Protein AF-A0A354FEV9-F1 (afdb_monomer)

Sequence (91 aa):
MEQSKRNTFIIIGLGVLLIITIIISFQLGRYPIPTKEVLGIALSKLFPFEPFWTDRVEMVLINIRLPRIVLACLVGCCLSAAGAAYQGVFG

Structure (mmCIF, N/CA/C/O backbone):
data_AF-A0A354FEV9-F1
#
_entry.id   AF-A0A354FEV9-F1
#
loop_
_atom_site.group_PDB
_atom_site.id
_atom_site.type_symbol
_atom_site.label_atom_id
_atom_site.label_alt_id
_atom_site.label_comp_id
_atom_site.label_asym_id
_atom_site.label_entity_id
_atom_site.label_seq_id
_atom_site.pdbx_PDB_ins_code
_atom_site.Cartn_x
_atom_site.Cartn_y
_atom_site.Cartn_z
_atom_site.occupancy
_atom_site.B_iso_or_equiv
_atom_site.auth_seq_id
_atom_site.auth_comp_id
_atom_site.auth_asym_id
_atom_site.auth_atom_id
_atom_site.pdbx_PDB_model_num
ATOM 1 N N . MET A 1 1 ? -28.057 11.341 8.989 1.00 59.25 1 MET A N 1
ATOM 2 C CA . MET A 1 1 ? -27.649 10.972 7.610 1.00 59.25 1 MET A CA 1
ATOM 3 C C . MET A 1 1 ? -26.329 11.627 7.179 1.00 59.25 1 MET A C 1
ATOM 5 O O . MET A 1 1 ? -25.541 10.949 6.534 1.00 59.25 1 MET A O 1
ATOM 9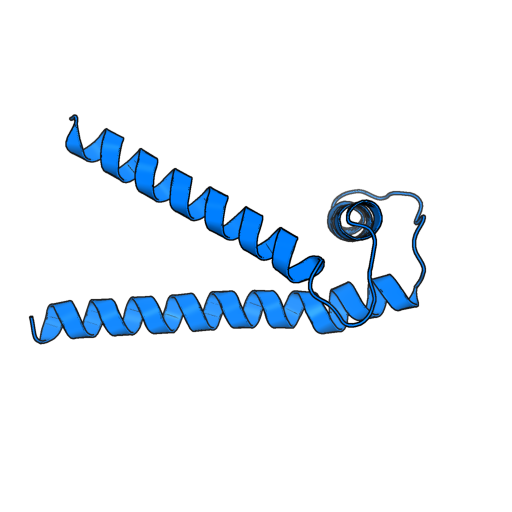 N N . GLU A 1 2 ? -26.025 12.877 7.562 1.00 71.12 2 GLU A N 1
ATOM 10 C CA . GLU A 1 2 ? -24.755 13.555 7.202 1.00 71.12 2 GLU A CA 1
ATOM 11 C C . GLU A 1 2 ? -23.476 12.868 7.725 1.00 71.12 2 GLU A C 1
ATOM 13 O O . GLU A 1 2 ? -22.514 12.700 6.981 1.00 71.12 2 GLU A O 1
ATOM 18 N N . GLN A 1 3 ? -23.484 12.395 8.976 1.00 72.94 3 GLN A N 1
ATOM 19 C CA . GLN A 1 3 ? -22.340 11.710 9.602 1.00 72.94 3 GLN A CA 1
ATOM 20 C C . GLN A 1 3 ? -21.912 10.438 8.848 1.00 72.94 3 GLN A C 1
ATOM 22 O O . GLN A 1 3 ? -20.728 10.197 8.640 1.00 72.94 3 GLN A O 1
ATOM 27 N N . SER A 1 4 ? -22.881 9.644 8.377 1.00 75.12 4 SER A N 1
ATOM 28 C CA . SER A 1 4 ? -22.602 8.416 7.622 1.00 75.12 4 SER A CA 1
ATOM 29 C C . SER A 1 4 ? -21.967 8.723 6.263 1.00 75.12 4 SER A C 1
ATOM 31 O O . SER A 1 4 ? -20.997 8.069 5.891 1.00 75.12 4 SER A O 1
ATOM 33 N N . LYS A 1 5 ? -22.423 9.775 5.566 1.00 82.31 5 LYS A N 1
ATOM 34 C CA . LYS A 1 5 ? -21.813 10.211 4.299 1.00 82.31 5 LYS A CA 1
ATOM 35 C C . LYS A 1 5 ? -20.362 10.662 4.489 1.00 82.31 5 LYS A C 1
ATOM 37 O O . LYS A 1 5 ? -19.511 10.294 3.684 1.00 82.31 5 LYS A O 1
ATOM 42 N N . ARG A 1 6 ? -20.070 11.402 5.565 1.00 86.94 6 ARG A N 1
ATOM 43 C CA . ARG A 1 6 ? -18.704 11.837 5.896 1.00 86.94 6 ARG A CA 1
ATOM 44 C C . ARG A 1 6 ? -17.781 10.658 6.203 1.00 86.94 6 ARG A C 1
ATOM 46 O O . ARG A 1 6 ? -16.685 10.606 5.656 1.00 86.94 6 ARG A O 1
ATOM 53 N N . ASN A 1 7 ? -18.224 9.697 7.012 1.00 87.69 7 ASN A N 1
ATOM 54 C CA . ASN A 1 7 ? -17.404 8.526 7.336 1.00 87.69 7 ASN A CA 1
ATOM 55 C C . ASN A 1 7 ? -17.138 7.658 6.104 1.00 87.69 7 ASN A C 1
ATOM 57 O O . ASN A 1 7 ? -16.000 7.253 5.888 1.00 87.69 7 ASN A O 1
ATOM 61 N N . THR A 1 8 ? -18.145 7.434 5.256 1.00 88.75 8 THR A N 1
ATOM 62 C CA . THR A 1 8 ? -17.950 6.738 3.978 1.00 88.75 8 THR A CA 1
ATOM 63 C C . THR A 1 8 ? -16.921 7.460 3.109 1.00 88.75 8 THR A C 1
ATOM 65 O O . THR A 1 8 ? -16.034 6.816 2.558 1.00 88.75 8 THR A O 1
ATOM 68 N N . PHE A 1 9 ? -16.980 8.792 3.034 1.00 91.50 9 PHE A N 1
ATOM 69 C CA . PHE A 1 9 ? -16.008 9.577 2.273 1.00 91.50 9 PHE A CA 1
ATOM 70 C C . PHE A 1 9 ? -14.582 9.442 2.829 1.00 91.50 9 PHE A C 1
ATOM 72 O O . PHE A 1 9 ? -13.638 9.271 2.063 1.00 91.50 9 PHE A O 1
ATOM 79 N N . ILE A 1 10 ? -14.423 9.450 4.157 1.00 93.12 10 ILE A N 1
ATOM 80 C CA . ILE A 1 10 ? -13.125 9.246 4.818 1.00 93.12 10 ILE A CA 1
ATOM 81 C C . ILE A 1 10 ? -12.581 7.840 4.539 1.00 93.12 10 ILE A C 1
ATOM 83 O O . ILE A 1 10 ? -11.414 7.704 4.181 1.00 93.12 10 ILE A O 1
ATOM 87 N N . ILE A 1 11 ? -13.413 6.801 4.657 1.00 91.88 11 ILE A N 1
ATOM 88 C CA . ILE A 1 11 ? -13.007 5.410 4.395 1.00 91.88 11 ILE A CA 1
ATOM 89 C C . ILE A 1 11 ? -12.576 5.243 2.935 1.00 91.88 11 ILE A C 1
ATOM 91 O O . ILE A 1 11 ? -11.531 4.650 2.669 1.00 91.88 11 ILE A O 1
ATOM 95 N N . ILE A 1 12 ? -13.337 5.805 1.993 1.00 93.31 12 ILE A N 1
ATOM 96 C CA . ILE A 1 12 ? -12.970 5.798 0.572 1.00 93.31 12 ILE A CA 1
ATOM 97 C C . ILE A 1 12 ? -11.643 6.537 0.366 1.00 93.31 12 ILE A C 1
ATOM 99 O O . ILE A 1 12 ? -10.755 6.010 -0.300 1.00 93.31 12 ILE A O 1
ATOM 103 N N . GLY A 1 13 ? -11.471 7.716 0.972 1.00 94.56 13 GLY A N 1
ATOM 104 C CA . GLY A 1 13 ? -10.232 8.490 0.887 1.00 94.56 13 GLY A CA 1
ATOM 105 C C . GLY A 1 13 ? -9.012 7.729 1.414 1.00 94.56 13 GLY A C 1
ATOM 106 O O . GLY A 1 13 ? -7.972 7.709 0.758 1.00 94.56 13 GLY A O 1
ATOM 107 N N . LEU A 1 14 ? -9.147 7.040 2.550 1.00 91.62 14 LEU A N 1
ATOM 108 C CA . LEU A 1 14 ? -8.099 6.183 3.115 1.00 91.62 14 LEU A CA 1
ATOM 109 C C . LEU A 1 14 ? -7.786 4.981 2.215 1.00 91.62 14 LEU A C 1
ATOM 111 O O . LEU A 1 14 ? -6.618 4.646 2.032 1.00 91.62 14 LEU A O 1
ATOM 115 N N . GLY A 1 15 ? -8.807 4.360 1.618 1.00 92.19 15 GLY A N 1
ATOM 116 C CA . GLY A 1 15 ? -8.620 3.284 0.644 1.00 92.19 15 GLY A CA 1
ATOM 117 C C . GLY A 1 15 ? -7.845 3.751 -0.590 1.00 92.19 15 GLY A C 1
ATOM 118 O O . GLY A 1 15 ? -6.891 3.097 -1.006 1.00 92.19 15 GLY A O 1
ATOM 119 N N . VAL A 1 16 ? -8.188 4.920 -1.138 1.00 92.31 16 VAL A N 1
ATOM 120 C CA . VAL A 1 16 ? -7.458 5.526 -2.264 1.00 92.31 16 VAL A CA 1
ATOM 121 C C . VAL A 1 16 ? -6.014 5.844 -1.873 1.00 92.31 16 VAL A C 1
ATOM 123 O O . VAL A 1 16 ? -5.093 5.511 -2.619 1.00 92.31 16 VAL A O 1
ATOM 126 N N . LEU A 1 17 ? -5.800 6.429 -0.692 1.00 92.44 17 LEU A N 1
ATOM 127 C CA . LEU A 1 17 ? -4.465 6.714 -0.167 1.00 92.44 17 LEU A CA 1
ATOM 128 C C . LEU A 1 17 ? -3.618 5.435 -0.065 1.00 92.44 17 LEU A C 1
ATOM 130 O O . LEU A 1 17 ? -2.475 5.434 -0.515 1.00 92.44 17 LEU A O 1
ATOM 134 N N . LEU A 1 18 ? -4.187 4.339 0.450 1.00 89.19 18 LEU A N 1
ATOM 135 C CA . LEU A 1 18 ? -3.505 3.045 0.545 1.00 89.19 18 LEU A CA 1
ATOM 136 C C . LEU A 1 18 ? -3.045 2.547 -0.833 1.00 89.19 18 LEU A C 1
ATOM 138 O O . LEU A 1 18 ? -1.890 2.148 -0.985 1.00 89.19 18 LEU A O 1
ATOM 142 N N . ILE A 1 19 ? -3.914 2.613 -1.846 1.00 88.19 19 ILE A N 1
ATOM 143 C CA . ILE A 1 19 ? -3.566 2.217 -3.219 1.00 88.19 19 ILE A CA 1
ATOM 144 C C . ILE A 1 19 ? -2.435 3.092 -3.775 1.00 88.19 19 ILE A C 1
ATOM 146 O O . ILE A 1 19 ? -1.475 2.565 -4.340 1.00 88.19 19 ILE A O 1
ATOM 150 N N . ILE A 1 20 ? -2.496 4.410 -3.571 1.00 87.88 20 ILE A N 1
ATOM 151 C CA . ILE A 1 20 ? -1.432 5.333 -3.994 1.00 87.88 20 ILE A CA 1
ATOM 152 C C . ILE A 1 20 ? -0.108 4.978 -3.306 1.00 87.88 20 ILE A C 1
ATOM 154 O O . ILE A 1 20 ? 0.925 4.891 -3.971 1.00 87.88 20 ILE A O 1
ATOM 158 N N . THR A 1 21 ? -0.117 4.714 -1.997 1.00 86.81 21 THR A N 1
ATOM 159 C CA . THR A 1 21 ? 1.084 4.308 -1.254 1.00 86.81 21 THR A CA 1
ATOM 160 C C . THR A 1 21 ? 1.653 2.985 -1.761 1.00 86.81 21 THR A C 1
ATOM 162 O O . THR A 1 21 ? 2.871 2.870 -1.888 1.00 86.81 21 THR A O 1
ATOM 165 N N . ILE A 1 22 ? 0.810 2.007 -2.108 1.00 84.69 22 ILE A N 1
ATOM 166 C CA . ILE A 1 22 ? 1.252 0.743 -2.716 1.00 84.69 22 ILE A CA 1
ATOM 167 C C . ILE A 1 22 ? 1.961 1.009 -4.052 1.00 84.69 22 ILE A C 1
ATOM 169 O O . ILE A 1 22 ? 3.066 0.509 -4.266 1.00 84.69 22 ILE A O 1
ATOM 173 N N . ILE A 1 23 ? 1.384 1.849 -4.919 1.00 82.31 23 ILE A N 1
ATOM 174 C CA . ILE A 1 23 ? 1.992 2.228 -6.208 1.00 82.31 23 ILE A CA 1
ATOM 175 C C . IL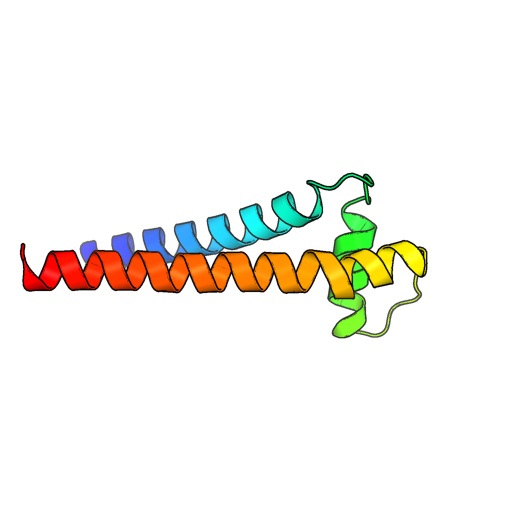E A 1 23 ? 3.342 2.929 -5.992 1.00 82.31 23 ILE A C 1
ATOM 177 O O . ILE A 1 23 ? 4.332 2.585 -6.639 1.00 82.31 23 ILE A O 1
ATOM 181 N N . ILE A 1 24 ? 3.417 3.871 -5.048 1.00 82.62 24 ILE A N 1
ATOM 182 C CA . ILE A 1 24 ? 4.668 4.560 -4.696 1.00 82.62 24 ILE A CA 1
ATO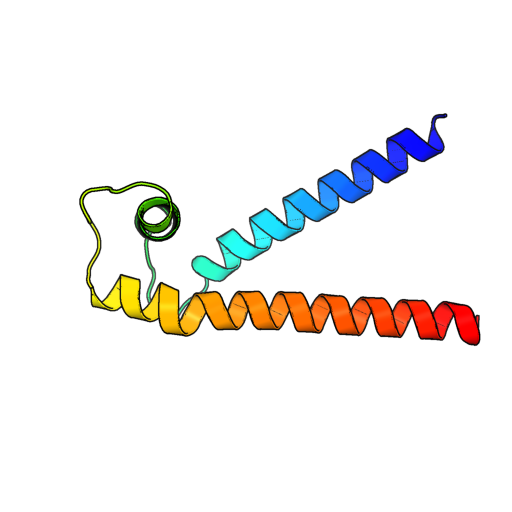M 183 C C . ILE A 1 24 ? 5.697 3.571 -4.125 1.00 82.62 24 ILE A C 1
ATOM 185 O O . ILE A 1 24 ? 6.883 3.663 -4.443 1.00 82.62 24 ILE A O 1
ATOM 189 N N . SER A 1 25 ? 5.265 2.589 -3.330 1.00 80.94 25 SER A N 1
ATOM 190 C CA . SER A 1 25 ? 6.144 1.554 -2.774 1.00 80.94 25 SER A CA 1
ATOM 191 C C . SER A 1 25 ? 6.797 0.712 -3.872 1.00 80.94 25 SER A C 1
ATOM 193 O O . SER A 1 25 ? 7.981 0.386 -3.774 1.00 80.94 25 SER A O 1
ATOM 195 N N . PHE A 1 26 ? 6.082 0.438 -4.968 1.00 74.50 26 PHE A N 1
ATOM 196 C CA . PHE A 1 26 ? 6.677 -0.214 -6.135 1.00 74.50 26 PHE A CA 1
ATOM 197 C C . PHE A 1 26 ? 7.724 0.650 -6.847 1.00 74.50 26 PHE A C 1
ATOM 199 O O . PHE A 1 26 ? 8.666 0.084 -7.400 1.00 74.50 26 PHE A O 1
ATOM 206 N N . GLN A 1 27 ? 7.617 1.980 -6.803 1.00 71.69 27 GLN A N 1
ATOM 207 C CA . GLN A 1 27 ? 8.613 2.897 -7.377 1.00 71.69 27 GLN A CA 1
ATOM 208 C C . GLN A 1 27 ? 9.859 3.054 -6.489 1.00 71.69 27 GLN A C 1
ATOM 210 O O . GLN A 1 27 ? 10.961 3.267 -6.996 1.00 71.69 27 GLN A O 1
ATOM 215 N N . LEU A 1 28 ? 9.713 2.916 -5.169 1.00 69.38 28 LEU A N 1
ATOM 216 C CA . LEU A 1 28 ? 10.806 3.018 -4.199 1.00 69.38 28 LEU A CA 1
ATOM 217 C C . LEU A 1 28 ? 11.619 1.714 -4.148 1.00 69.38 28 LEU A C 1
ATOM 219 O O . LEU A 1 28 ? 11.401 0.838 -3.312 1.00 69.38 28 LEU A O 1
ATOM 223 N N . GLY A 1 29 ? 12.599 1.579 -5.041 1.00 64.88 29 GLY A N 1
ATOM 224 C CA . GLY A 1 29 ? 13.527 0.450 -5.035 1.00 64.88 29 GLY A CA 1
ATOM 225 C C . GLY A 1 29 ? 14.882 0.786 -5.646 1.00 64.88 29 GLY A C 1
ATOM 226 O O . GLY A 1 29 ? 15.017 1.710 -6.437 1.00 64.88 29 GLY A O 1
ATOM 227 N N . ARG A 1 30 ? 15.901 -0.009 -5.297 1.00 61.16 30 ARG A N 1
ATOM 228 C CA . ARG A 1 30 ? 17.295 0.172 -5.753 1.00 61.16 30 ARG A CA 1
ATOM 229 C C . ARG A 1 30 ? 17.469 0.070 -7.276 1.00 61.16 30 ARG A C 1
ATOM 231 O O . ARG A 1 30 ? 18.465 0.546 -7.802 1.00 61.16 30 ARG A O 1
ATOM 238 N N . TYR A 1 31 ? 16.491 -0.528 -7.956 1.00 63.72 31 TYR A N 1
ATOM 239 C CA . TYR A 1 31 ? 16.350 -0.486 -9.407 1.00 63.72 31 TYR A CA 1
ATOM 240 C C . TYR A 1 31 ? 15.143 0.384 -9.764 1.00 63.72 31 TYR A C 1
ATOM 242 O O . TYR A 1 31 ? 14.027 0.005 -9.371 1.00 63.72 31 TYR A O 1
ATOM 250 N N . PRO A 1 32 ? 15.347 1.508 -10.480 1.00 63.88 32 PRO A N 1
ATOM 251 C CA . PRO A 1 32 ? 14.255 2.291 -11.030 1.00 63.88 32 PRO A CA 1
ATOM 252 C C . PRO A 1 32 ? 13.584 1.452 -12.116 1.00 63.88 32 PRO A C 1
ATOM 254 O O . PRO A 1 32 ? 14.133 1.255 -13.195 1.00 63.88 32 PRO A O 1
ATOM 257 N N . ILE A 1 33 ? 12.419 0.900 -11.792 1.00 69.38 33 ILE A N 1
ATOM 258 C CA . I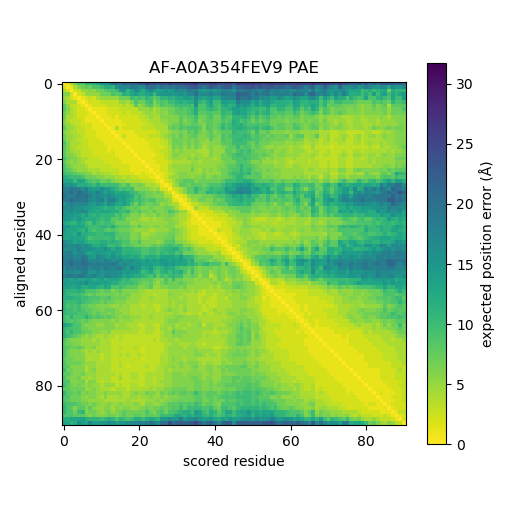LE A 1 33 ? 11.571 0.193 -12.749 1.00 69.38 33 ILE A CA 1
ATOM 259 C C . ILE A 1 33 ? 10.525 1.214 -13.192 1.00 69.38 33 ILE A C 1
ATOM 261 O O . ILE A 1 33 ? 9.903 1.841 -12.329 1.00 69.38 33 ILE A O 1
ATOM 265 N N . PRO A 1 34 ? 10.342 1.450 -14.497 1.00 76.00 34 PRO A N 1
ATOM 266 C CA . PRO A 1 34 ? 9.341 2.398 -14.952 1.00 76.00 34 PRO A CA 1
ATOM 267 C C . PRO A 1 34 ? 7.940 1.881 -14.594 1.00 76.00 34 PRO A C 1
ATOM 269 O O . PRO A 1 34 ? 7.639 0.701 -14.768 1.00 76.00 34 PRO A O 1
ATOM 272 N N . THR A 1 35 ? 7.057 2.771 -14.128 1.00 71.19 35 THR A N 1
ATOM 273 C CA . THR A 1 35 ? 5.718 2.420 -13.614 1.00 71.19 35 THR A CA 1
ATOM 274 C C . THR A 1 35 ? 4.890 1.613 -14.617 1.00 71.19 35 THR A C 1
ATOM 276 O O . THR A 1 35 ? 4.088 0.771 -14.225 1.00 71.19 35 THR A O 1
ATOM 279 N N . LYS A 1 36 ? 5.117 1.838 -15.921 1.00 75.94 36 LYS A N 1
ATOM 280 C CA . LYS A 1 36 ? 4.521 1.048 -17.007 1.00 75.94 36 LYS A CA 1
ATOM 281 C C . LYS A 1 36 ? 4.817 -0.446 -16.864 1.00 75.94 36 LYS A C 1
ATOM 283 O O . LYS A 1 36 ? 3.888 -1.230 -16.952 1.00 75.94 36 LYS A O 1
ATOM 288 N N . GLU A 1 37 ? 6.063 -0.835 -16.589 1.00 77.56 37 GLU A N 1
ATOM 289 C CA . GLU A 1 37 ? 6.463 -2.240 -16.433 1.00 77.56 37 GLU A CA 1
ATOM 290 C C . GLU A 1 37 ? 5.876 -2.831 -15.152 1.00 77.56 37 GLU A C 1
ATOM 292 O O . GLU A 1 37 ? 5.368 -3.940 -15.181 1.00 77.56 37 GLU A O 1
ATOM 297 N N . VAL A 1 38 ? 5.853 -2.073 -14.050 1.00 78.81 38 VAL A N 1
ATOM 298 C CA . VAL A 1 38 ? 5.213 -2.496 -12.789 1.00 78.81 38 VAL A CA 1
ATOM 299 C C . VAL A 1 38 ? 3.736 -2.828 -13.003 1.00 78.81 38 VAL A C 1
ATOM 301 O O . VAL A 1 38 ? 3.279 -3.904 -12.618 1.00 78.81 38 VAL A O 1
ATOM 304 N N . LEU A 1 39 ? 2.990 -1.904 -13.618 1.00 77.06 39 LEU A N 1
ATOM 305 C CA . LEU A 1 39 ? 1.572 -2.096 -13.915 1.00 77.06 39 LEU A CA 1
ATOM 306 C C . LEU A 1 39 ? 1.373 -3.206 -14.946 1.00 77.06 39 LEU A C 1
ATOM 308 O O . LEU A 1 39 ? 0.473 -4.019 -14.774 1.00 77.06 39 LEU A O 1
ATOM 312 N N . GLY A 1 40 ? 2.233 -3.275 -15.964 1.00 79.69 40 GLY A N 1
ATOM 313 C CA . GL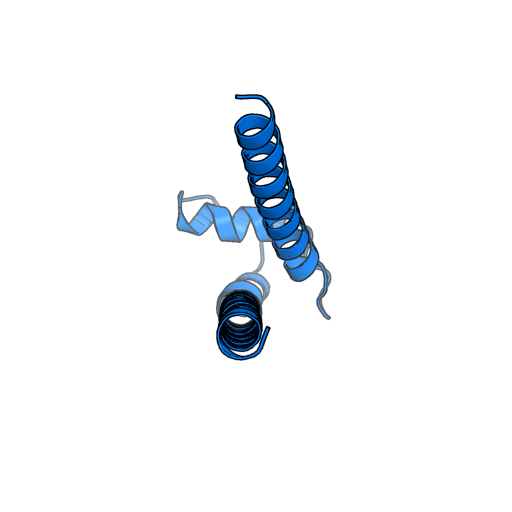Y A 1 40 ? 2.245 -4.331 -16.972 1.00 79.69 40 GLY A CA 1
ATOM 314 C C . GLY A 1 40 ? 2.411 -5.718 -16.357 1.00 79.69 40 GLY A C 1
ATOM 315 O O . GLY A 1 40 ? 1.585 -6.578 -16.620 1.00 79.69 40 GLY A O 1
ATOM 316 N N . ILE A 1 41 ? 3.394 -5.911 -15.472 1.00 79.75 41 ILE A N 1
ATOM 317 C CA . ILE A 1 41 ? 3.644 -7.173 -14.751 1.00 79.75 41 ILE A CA 1
ATOM 318 C C . ILE A 1 41 ? 2.471 -7.519 -13.823 1.00 79.75 41 ILE A C 1
ATOM 320 O O . ILE A 1 41 ? 2.048 -8.671 -13.746 1.00 79.75 41 ILE A O 1
ATOM 324 N N . ALA A 1 42 ? 1.920 -6.532 -13.108 1.00 78.12 42 ALA A N 1
ATOM 325 C CA . ALA A 1 42 ? 0.774 -6.756 -12.226 1.00 78.12 42 ALA A CA 1
ATOM 326 C C . ALA A 1 42 ? -0.489 -7.156 -13.012 1.00 78.12 42 ALA A C 1
ATOM 328 O O . ALA A 1 42 ? -1.219 -8.054 -12.591 1.00 78.12 42 ALA A O 1
ATOM 329 N N . LEU A 1 43 ? -0.726 -6.511 -14.159 1.00 77.94 43 LEU A N 1
ATOM 330 C CA . LEU A 1 43 ? -1.849 -6.786 -15.056 1.00 77.94 43 LEU A CA 1
ATOM 331 C C . LEU A 1 43 ? -1.646 -8.067 -15.872 1.00 77.94 43 LEU A C 1
ATOM 333 O O . LEU A 1 43 ? -2.637 -8.746 -16.125 1.00 77.94 43 LEU A O 1
ATOM 337 N N . SER A 1 44 ? -0.406 -8.441 -16.220 1.00 79.12 44 SER A N 1
ATOM 338 C CA . SER A 1 44 ? -0.102 -9.673 -16.976 1.00 79.12 44 SER A CA 1
ATOM 339 C C . SER A 1 44 ? -0.579 -10.931 -16.255 1.00 79.12 44 SER A C 1
ATOM 341 O O . SER A 1 44 ? -0.938 -11.937 -16.864 1.00 79.12 44 SER A O 1
ATOM 343 N N . LYS A 1 45 ? -0.636 -10.850 -14.924 1.00 72.62 45 LYS A N 1
ATOM 344 C CA . LYS A 1 45 ? -1.106 -11.930 -14.065 1.00 72.62 45 LYS A CA 1
ATOM 345 C C . LYS A 1 45 ? -2.628 -12.100 -14.076 1.00 72.62 45 LYS A C 1
ATOM 347 O O . LYS A 1 45 ? -3.113 -13.164 -13.705 1.00 72.62 45 LYS A O 1
ATOM 352 N N . LEU A 1 46 ? -3.367 -11.063 -14.477 1.00 74.81 46 LEU A N 1
ATOM 353 C CA . LEU A 1 46 ? -4.825 -11.083 -14.637 1.00 74.81 46 LEU A CA 1
ATOM 354 C C . LEU A 1 46 ? -5.240 -11.261 -16.103 1.00 74.81 46 LEU A C 1
ATOM 356 O O . LEU A 1 46 ? -6.270 -11.873 -16.374 1.00 74.81 46 LEU A O 1
ATOM 360 N N . PHE A 1 47 ? -4.439 -10.753 -17.037 1.00 75.75 47 PHE A N 1
ATOM 361 C CA . PHE A 1 47 ? -4.676 -10.819 -18.473 1.00 75.75 47 PHE A 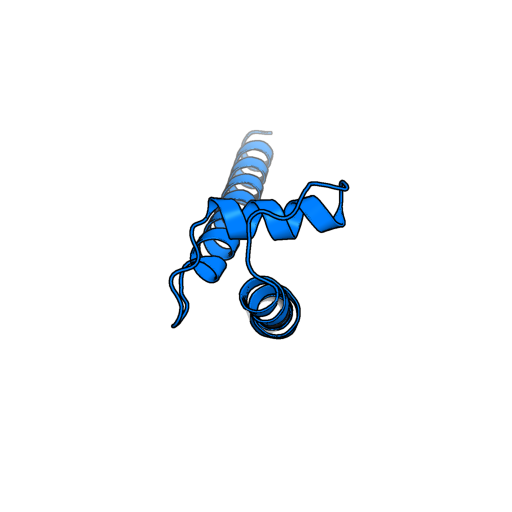CA 1
ATOM 362 C C . PHE A 1 47 ? -3.371 -11.155 -19.197 1.00 75.75 47 PHE A C 1
ATOM 364 O O . PHE A 1 47 ? -2.378 -10.478 -18.962 1.00 75.75 47 PHE A O 1
ATOM 371 N N . PRO A 1 48 ? -3.341 -12.137 -20.108 1.00 65.31 48 PRO A N 1
ATOM 372 C CA . PRO A 1 48 ? -2.137 -12.426 -20.878 1.00 65.31 48 PRO A CA 1
ATOM 373 C C . PRO A 1 48 ? -1.776 -11.226 -21.773 1.00 65.31 48 PRO A C 1
ATOM 375 O O . PRO A 1 48 ? -2.539 -10.856 -22.663 1.00 65.31 48 PRO A O 1
ATOM 378 N N . PHE A 1 49 ? -0.608 -10.627 -21.533 1.00 74.19 49 PHE A N 1
ATOM 379 C CA . PHE A 1 49 ? -0.017 -9.555 -22.342 1.00 74.19 49 PHE A CA 1
ATOM 380 C C . PHE A 1 49 ? 1.369 -9.978 -22.829 1.00 74.19 49 PHE A C 1
ATOM 382 O O . PHE A 1 49 ? 2.043 -10.760 -22.159 1.00 74.19 49 PHE A O 1
ATOM 389 N N . GLU A 1 50 ? 1.819 -9.429 -23.961 1.00 74.00 50 GLU A N 1
ATOM 390 C CA . GLU A 1 50 ? 3.208 -9.602 -24.385 1.00 74.00 50 GLU A CA 1
ATOM 391 C C . GLU A 1 50 ? 4.151 -8.867 -23.415 1.00 74.00 50 GLU A C 1
ATOM 393 O O . GLU A 1 50 ? 3.981 -7.662 -23.179 1.00 74.00 50 GLU A O 1
ATOM 398 N N . PRO A 1 51 ? 5.129 -9.570 -22.819 1.00 74.62 51 PRO A N 1
ATOM 399 C CA . PRO A 1 51 ? 6.044 -8.967 -21.867 1.00 74.62 51 PRO A CA 1
ATOM 400 C C . PRO A 1 51 ? 6.984 -7.989 -22.579 1.00 74.62 51 PRO A C 1
ATOM 402 O O . PRO A 1 51 ? 7.734 -8.356 -23.479 1.00 74.62 51 PRO A O 1
ATOM 405 N N . PHE A 1 52 ? 6.968 -6.731 -22.142 1.00 81.88 52 PHE A N 1
ATOM 406 C CA . PHE A 1 52 ? 7.903 -5.684 -22.584 1.00 81.88 52 PHE A CA 1
ATOM 407 C C . PHE A 1 52 ? 8.989 -5.377 -21.537 1.00 81.88 52 PHE A C 1
ATOM 409 O O . PHE A 1 52 ? 9.745 -4.416 -21.681 1.00 81.88 52 PHE A O 1
ATOM 416 N N . TRP A 1 53 ? 9.036 -6.166 -20.462 1.00 81.50 53 TRP A N 1
ATOM 417 C CA . TRP A 1 53 ? 9.977 -6.070 -19.344 1.00 81.50 53 TRP A CA 1
ATOM 418 C C . TRP A 1 53 ? 10.969 -7.241 -19.359 1.00 81.50 53 TRP A C 1
ATOM 420 O O . TRP A 1 53 ? 10.832 -8.182 -20.133 1.00 81.50 53 TRP A O 1
ATOM 430 N N . THR A 1 54 ? 11.977 -7.194 -18.484 1.00 83.50 54 THR A N 1
ATOM 431 C CA . THR A 1 54 ? 12.972 -8.273 -18.343 1.00 83.50 54 THR A CA 1
ATOM 432 C C . THR A 1 54 ? 12.545 -9.293 -17.282 1.00 83.50 54 THR A C 1
ATOM 434 O O . THR A 1 54 ? 11.978 -8.910 -16.253 1.00 83.50 54 THR A O 1
ATOM 437 N N . ASP A 1 55 ? 12.900 -10.572 -17.452 1.00 82.19 55 ASP A N 1
ATOM 438 C CA . ASP A 1 55 ? 12.610 -11.636 -16.470 1.00 82.19 55 ASP A CA 1
ATOM 439 C C . ASP A 1 55 ? 13.149 -11.326 -15.065 1.00 82.19 55 ASP A C 1
ATOM 441 O O . ASP A 1 55 ? 12.552 -11.668 -14.042 1.00 82.19 55 ASP A O 1
ATOM 445 N N . ARG A 1 56 ? 14.288 -10.626 -14.988 1.00 82.19 56 ARG A N 1
ATOM 446 C CA . ARG A 1 56 ? 14.887 -10.227 -13.709 1.00 82.19 56 ARG A CA 1
ATOM 447 C C . ARG A 1 56 ? 14.015 -9.211 -12.975 1.00 82.19 56 ARG A C 1
ATOM 449 O O . ARG A 1 56 ? 13.915 -9.270 -11.749 1.00 82.19 56 ARG A O 1
ATOM 456 N N . VAL A 1 57 ? 13.412 -8.274 -13.706 1.00 82.06 57 VAL A N 1
ATOM 457 C CA . VAL A 1 57 ? 12.512 -7.255 -13.147 1.00 82.06 57 VAL A CA 1
ATOM 458 C C . VAL A 1 57 ? 11.248 -7.917 -12.609 1.00 82.06 57 VAL A C 1
ATOM 460 O O . VAL A 1 57 ? 10.867 -7.651 -11.467 1.00 82.06 57 VAL A O 1
ATOM 463 N N . GLU A 1 58 ? 10.661 -8.831 -13.380 1.00 83.50 58 GLU A N 1
ATOM 464 C CA . GLU A 1 58 ? 9.493 -9.608 -12.965 1.00 83.50 58 GLU A CA 1
ATOM 465 C C . GLU A 1 58 ? 9.776 -10.435 -11.707 1.00 83.50 58 GLU A C 1
ATOM 467 O O . GLU A 1 58 ? 9.047 -10.324 -10.718 1.00 83.50 58 GLU A O 1
ATOM 472 N N . MET A 1 59 ? 10.881 -11.187 -11.684 1.00 84.94 59 MET A N 1
ATOM 473 C CA . MET A 1 59 ? 11.259 -12.000 -10.528 1.00 84.94 59 MET A CA 1
ATOM 474 C C . MET A 1 59 ? 11.410 -11.147 -9.263 1.00 84.94 59 MET A C 1
ATOM 476 O O . MET A 1 59 ? 10.882 -11.518 -8.214 1.00 84.94 59 MET A O 1
ATOM 480 N N . VAL A 1 60 ? 12.100 -10.004 -9.345 1.00 84.75 60 VAL A N 1
ATOM 481 C CA . VAL A 1 60 ? 12.291 -9.096 -8.202 1.00 84.75 60 VAL A CA 1
ATOM 482 C C . VAL A 1 60 ? 10.957 -8.515 -7.736 1.00 84.75 60 VAL A C 1
ATOM 484 O O . VAL A 1 60 ? 10.707 -8.412 -6.532 1.00 84.75 60 VAL A O 1
ATOM 487 N N . LEU A 1 61 ? 10.086 -8.127 -8.662 1.00 83.25 61 LEU A N 1
ATOM 488 C CA . LEU A 1 61 ? 8.803 -7.532 -8.313 1.00 83.25 61 LEU A CA 1
ATOM 489 C C . LEU A 1 61 ? 7.883 -8.555 -7.639 1.00 83.25 61 LEU A C 1
ATOM 491 O O . LEU A 1 61 ? 7.334 -8.266 -6.575 1.00 83.25 61 LEU A O 1
ATOM 495 N N . ILE A 1 62 ? 7.786 -9.759 -8.201 1.00 82.94 62 ILE A N 1
ATOM 496 C CA . ILE A 1 62 ? 6.883 -10.817 -7.739 1.00 82.94 62 ILE A CA 1
ATOM 497 C C . ILE A 1 62 ? 7.404 -11.528 -6.488 1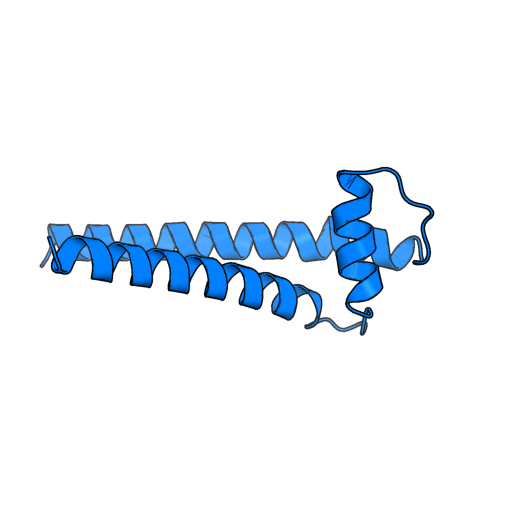.00 82.94 62 ILE A C 1
ATOM 499 O O . ILE A 1 62 ? 6.635 -11.736 -5.555 1.00 82.94 62 ILE A O 1
ATOM 503 N N . ASN A 1 63 ? 8.687 -11.888 -6.437 1.00 85.56 63 ASN A N 1
ATOM 504 C CA . ASN A 1 63 ? 9.227 -12.701 -5.341 1.00 85.56 63 ASN A CA 1
ATOM 505 C C . ASN A 1 63 ? 9.794 -11.870 -4.188 1.00 85.56 63 ASN A C 1
ATOM 507 O O . ASN A 1 63 ? 9.988 -12.404 -3.101 1.00 85.56 63 ASN A O 1
ATOM 511 N N . ILE A 1 64 ? 10.071 -10.578 -4.396 1.00 86.19 64 ILE A N 1
ATOM 512 C CA . ILE A 1 64 ? 10.711 -9.738 -3.372 1.00 86.19 64 ILE A CA 1
ATOM 513 C C . ILE A 1 64 ? 9.808 -8.572 -2.965 1.00 86.19 64 ILE A C 1
ATOM 515 O O . ILE A 1 64 ? 9.516 -8.410 -1.779 1.00 86.19 64 ILE A O 1
ATOM 519 N N . ARG A 1 65 ? 9.361 -7.739 -3.917 1.00 86.00 65 ARG A N 1
ATOM 520 C CA . ARG A 1 65 ? 8.617 -6.506 -3.584 1.00 86.00 65 ARG A CA 1
ATOM 521 C C . ARG A 1 65 ? 7.183 -6.793 -3.150 1.00 86.00 65 ARG A C 1
ATOM 523 O O . ARG A 1 65 ? 6.769 -6.329 -2.092 1.00 86.00 65 ARG A O 1
ATOM 530 N N . LEU A 1 66 ? 6.450 -7.581 -3.931 1.00 84.75 66 LEU A N 1
ATOM 531 C CA . LEU A 1 66 ? 5.054 -7.921 -3.664 1.00 84.75 66 LEU A CA 1
ATOM 532 C C . LEU A 1 66 ? 4.846 -8.564 -2.278 1.00 84.75 66 LEU A C 1
ATOM 534 O O . LEU A 1 66 ? 4.051 -8.017 -1.512 1.00 84.75 66 LEU A O 1
ATOM 538 N N . PRO A 1 67 ? 5.572 -9.633 -1.880 1.00 87.44 67 PRO A N 1
ATOM 539 C CA . PRO A 1 67 ? 5.395 -10.220 -0.551 1.00 87.44 67 PRO A CA 1
ATOM 540 C C . PRO A 1 67 ? 5.729 -9.228 0.565 1.00 87.44 67 PRO A C 1
ATOM 542 O O . PRO A 1 67 ? 5.021 -9.177 1.567 1.00 87.44 67 PRO A O 1
ATOM 545 N N . ARG A 1 68 ? 6.745 -8.373 0.386 1.00 88.88 68 ARG A N 1
ATOM 546 C CA . ARG A 1 68 ? 7.096 -7.342 1.371 1.00 88.88 68 ARG A CA 1
ATOM 547 C C . ARG A 1 68 ? 5.987 -6.304 1.559 1.00 88.88 68 ARG A C 1
ATOM 549 O O . ARG A 1 68 ? 5.712 -5.930 2.695 1.00 88.88 68 ARG A O 1
ATOM 556 N N . ILE A 1 69 ? 5.358 -5.845 0.476 1.00 88.50 69 ILE A N 1
ATOM 557 C CA . ILE A 1 69 ? 4.251 -4.875 0.533 1.00 88.50 69 ILE A CA 1
ATOM 558 C C . ILE A 1 69 ? 3.034 -5.493 1.228 1.00 88.50 69 ILE A C 1
ATOM 560 O O . ILE A 1 69 ? 2.434 -4.852 2.093 1.00 88.50 69 ILE A O 1
ATOM 564 N N . VAL A 1 70 ? 2.704 -6.749 0.905 1.00 90.12 70 VAL A N 1
ATOM 565 C CA . VAL A 1 70 ? 1.606 -7.474 1.564 1.00 90.12 70 VAL A CA 1
ATOM 566 C C . VAL A 1 70 ? 1.884 -7.629 3.058 1.00 90.12 70 VAL A C 1
ATOM 568 O O . VAL A 1 70 ? 1.026 -7.295 3.871 1.00 90.12 70 VAL A O 1
ATOM 571 N N . LEU A 1 71 ? 3.093 -8.057 3.435 1.00 92.19 71 LEU A N 1
ATOM 572 C CA . LEU A 1 71 ? 3.489 -8.176 4.840 1.00 92.19 71 LEU A CA 1
ATOM 573 C C . LEU A 1 71 ? 3.404 -6.832 5.573 1.00 92.19 71 LEU A C 1
ATOM 575 O O . LEU A 1 71 ? 2.870 -6.783 6.676 1.00 92.19 71 LEU A O 1
ATOM 579 N N . ALA A 1 72 ? 3.869 -5.737 4.964 1.00 91.44 72 ALA A N 1
ATOM 580 C CA . ALA A 1 72 ? 3.779 -4.406 5.561 1.00 91.44 72 ALA A CA 1
ATOM 581 C C . ALA A 1 72 ? 2.321 -3.972 5.798 1.00 91.44 72 ALA A C 1
ATOM 583 O O . ALA A 1 72 ? 2.011 -3.453 6.870 1.00 91.44 72 ALA A O 1
ATOM 584 N N . CYS A 1 73 ? 1.421 -4.229 4.840 1.00 91.44 73 CYS A N 1
ATOM 585 C CA . CYS A 1 73 ? -0.006 -3.941 5.003 1.00 91.44 73 CYS A CA 1
ATOM 586 C C . CYS A 1 73 ? -0.621 -4.779 6.128 1.00 91.44 73 CYS A C 1
ATOM 588 O O . CYS A 1 73 ? -1.289 -4.229 6.998 1.00 91.44 73 CYS A O 1
ATOM 590 N N . LEU A 1 74 ? -0.362 -6.090 6.147 1.00 93.56 74 LEU A N 1
ATOM 591 C CA . LEU A 1 74 ? -0.897 -6.991 7.171 1.00 93.56 74 LEU A CA 1
ATOM 592 C C . LEU A 1 74 ? -0.411 -6.612 8.572 1.00 93.56 74 LEU A C 1
ATOM 594 O O . LEU A 1 74 ? -1.219 -6.494 9.489 1.00 93.56 74 LEU A O 1
ATOM 598 N N . VAL A 1 75 ? 0.891 -6.367 8.734 1.00 95.88 75 VAL A N 1
ATOM 599 C CA . VAL A 1 75 ? 1.469 -5.937 10.015 1.00 95.88 75 VAL A CA 1
ATOM 600 C C . VAL A 1 75 ? 0.879 -4.596 10.452 1.00 95.88 75 VAL A C 1
ATOM 602 O O . VAL A 1 75 ? 0.505 -4.455 11.615 1.00 95.88 75 VAL A O 1
ATOM 605 N N . GLY A 1 76 ? 0.735 -3.639 9.530 1.00 93.69 76 GLY A N 1
ATOM 606 C CA . GLY A 1 76 ? 0.081 -2.358 9.801 1.00 93.69 76 GLY A CA 1
ATOM 607 C C . GLY A 1 76 ? -1.361 -2.530 10.284 1.00 93.69 76 GLY A C 1
ATOM 608 O O . GLY A 1 76 ? -1.723 -1.986 11.325 1.00 93.69 76 GLY A O 1
ATOM 609 N N . CYS A 1 77 ? -2.162 -3.347 9.592 1.00 92.44 77 CYS A N 1
ATOM 610 C CA . CYS A 1 77 ? -3.536 -3.658 9.991 1.00 92.44 77 CYS A CA 1
ATOM 611 C C . CYS A 1 77 ? -3.602 -4.293 11.385 1.00 92.44 77 CYS A C 1
ATOM 613 O O . CYS A 1 77 ? -4.405 -3.859 12.211 1.00 92.44 77 CYS A O 1
ATOM 615 N N . CYS A 1 78 ? -2.746 -5.279 11.669 1.00 95.25 78 CYS A N 1
ATOM 616 C CA . CYS A 1 78 ? -2.689 -5.928 12.978 1.00 95.25 78 CYS A CA 1
ATOM 617 C C . CYS A 1 78 ? -2.319 -4.938 14.089 1.00 95.25 78 CYS A C 1
ATOM 619 O O . CYS A 1 78 ? -2.948 -4.941 15.146 1.00 95.25 78 CYS A O 1
ATOM 621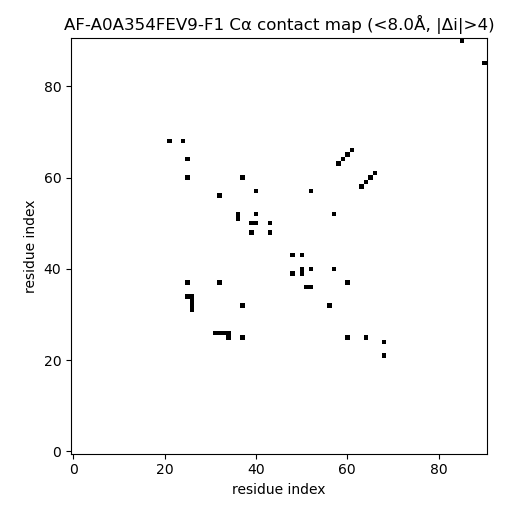 N N . LEU A 1 79 ? -1.335 -4.065 13.849 1.00 95.06 79 LEU A N 1
ATOM 622 C CA . LEU A 1 79 ? -0.890 -3.081 14.834 1.00 95.06 79 LEU A CA 1
ATOM 623 C C . LEU A 1 79 ? -1.960 -2.012 15.097 1.00 95.06 79 LEU A C 1
ATOM 625 O O . LEU A 1 79 ? -2.221 -1.677 16.252 1.00 95.06 79 LEU A O 1
ATOM 629 N N . SER A 1 80 ? -2.627 -1.518 14.049 1.00 94.19 80 SER A N 1
ATOM 630 C CA . SER A 1 80 ? -3.750 -0.585 14.190 1.00 94.19 80 SER A CA 1
ATOM 631 C C . SER A 1 80 ? -4.933 -1.214 14.928 1.00 94.19 80 SER A C 1
ATOM 633 O O . SER A 1 80 ? -5.492 -0.578 15.820 1.00 94.19 80 SER A O 1
ATOM 635 N N . ALA A 1 81 ? -5.293 -2.462 14.605 1.00 94.06 81 ALA A N 1
ATOM 636 C CA . ALA A 1 81 ? -6.374 -3.177 15.281 1.00 94.06 81 ALA A CA 1
ATOM 637 C C . ALA A 1 81 ? -6.055 -3.425 16.763 1.00 94.06 81 ALA A C 1
ATOM 639 O O . ALA A 1 81 ? -6.899 -3.166 17.620 1.00 94.06 81 ALA A O 1
ATOM 640 N N . ALA A 1 82 ? -4.829 -3.856 17.079 1.00 95.31 82 ALA A N 1
ATOM 641 C CA . ALA A 1 82 ? -4.383 -4.034 18.458 1.00 95.31 82 ALA A CA 1
ATOM 642 C C . ALA A 1 82 ? -4.424 -2.711 19.241 1.00 95.31 82 ALA A C 1
ATOM 644 O O . ALA A 1 82 ? -4.946 -2.671 20.353 1.00 95.31 82 ALA A O 1
ATOM 645 N N . GLY A 1 83 ? -3.944 -1.612 18.649 1.00 93.88 83 GLY A N 1
ATOM 646 C CA . GLY A 1 83 ? -3.998 -0.285 19.267 1.00 93.88 83 GLY A CA 1
ATOM 647 C C . GLY A 1 83 ? -5.425 0.204 19.533 1.00 93.88 83 GLY A C 1
ATOM 648 O O . GLY A 1 83 ? -5.686 0.760 20.598 1.00 93.88 83 GLY A O 1
ATOM 649 N N . ALA A 1 84 ? -6.357 -0.030 18.604 1.00 94.06 84 ALA A N 1
ATOM 650 C CA . ALA A 1 84 ? -7.771 0.299 18.790 1.00 94.06 84 ALA A CA 1
ATOM 651 C C . ALA A 1 84 ? -8.430 -0.572 19.875 1.00 94.06 84 ALA A C 1
ATOM 653 O O . ALA A 1 84 ? -9.208 -0.063 20.679 1.00 94.06 84 ALA A O 1
ATOM 654 N N . ALA A 1 85 ? -8.086 -1.863 19.940 1.00 94.00 85 ALA A N 1
ATOM 655 C CA . ALA A 1 85 ? -8.579 -2.765 20.978 1.00 94.00 85 ALA A CA 1
ATOM 656 C C . ALA A 1 85 ? -8.097 -2.340 22.374 1.00 94.00 85 ALA A C 1
ATOM 658 O O . ALA A 1 85 ? -8.903 -2.257 23.296 1.00 94.00 85 ALA A O 1
ATOM 659 N N . TYR A 1 86 ? -6.813 -1.995 22.522 1.00 94.69 86 TYR A N 1
ATOM 660 C CA . TYR A 1 86 ? -6.279 -1.474 23.784 1.00 94.69 86 TYR A CA 1
ATOM 661 C C . TYR A 1 86 ? -6.946 -0.156 24.193 1.00 94.69 86 TYR A C 1
ATOM 663 O O . TYR A 1 86 ? -7.293 0.005 25.360 1.00 94.69 86 TYR A O 1
ATOM 671 N 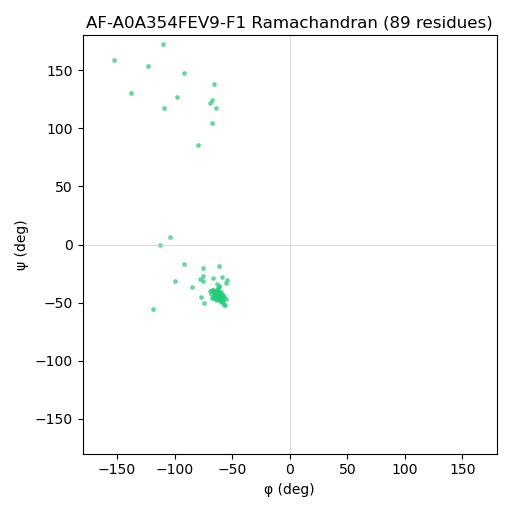N . GLN A 1 87 ? -7.188 0.754 23.245 1.00 93.75 87 GLN A N 1
ATOM 672 C CA . GLN A 1 87 ? -7.931 1.990 23.515 1.00 93.75 87 GLN A CA 1
ATOM 673 C C . GLN A 1 87 ? -9.376 1.723 23.955 1.00 93.75 87 GLN A C 1
ATOM 675 O O . GLN A 1 87 ? -9.886 2.455 24.787 1.00 93.75 87 GLN A O 1
ATOM 680 N N . GLY A 1 88 ? -10.031 0.677 23.444 1.00 92.12 88 GLY A N 1
ATOM 681 C CA . GLY A 1 88 ? -11.385 0.310 23.872 1.00 92.12 88 GLY A CA 1
ATOM 682 C C . GLY A 1 88 ? -11.452 -0.380 25.238 1.00 92.12 88 GLY A C 1
ATOM 683 O O . GLY A 1 88 ? -12.479 -0.301 25.902 1.00 92.12 88 GLY A O 1
ATOM 684 N N . VAL A 1 89 ? -10.385 -1.071 25.656 1.00 93.19 89 VAL A N 1
ATOM 685 C CA . VAL A 1 89 ? -10.334 -1.770 26.955 1.00 93.19 89 VAL A CA 1
ATOM 686 C C . VAL A 1 89 ? -9.919 -0.837 28.095 1.00 93.19 89 VAL A C 1
ATOM 688 O O . VAL A 1 89 ? -10.412 -0.991 29.209 1.00 93.19 89 VAL A O 1
ATOM 691 N N . PHE A 1 90 ? -9.003 0.098 27.836 1.00 88.44 90 PHE A N 1
ATOM 692 C CA . PHE A 1 90 ? -8.401 0.957 28.865 1.00 88.44 90 PHE A CA 1
ATOM 693 C C . PHE A 1 90 ? -8.773 2.445 28.749 1.00 88.44 90 PHE A C 1
ATOM 695 O O . PHE A 1 90 ? -8.270 3.245 29.537 1.00 88.44 90 PHE A O 1
ATOM 702 N N . GLY A 1 91 ? -9.584 2.818 27.757 1.00 65.69 91 GLY A N 1
ATOM 703 C CA . GLY A 1 91 ? -10.036 4.191 27.505 1.00 65.69 91 GLY A CA 1
ATOM 704 C C . GLY A 1 91 ? -11.431 4.487 28.028 1.00 65.69 91 GLY A C 1
ATOM 705 O O . GLY A 1 91 ? -12.208 3.533 28.249 1.00 65.69 91 GLY A O 1
#

Secondary structure (DSSP, 8-state):
-HHHHHHHHHHHHHHHHHHHHHHHHHH-SSS---HHHHHHHHHHTTS-----S-HHHHHHIIIIIHHHHHHHHHHHHHHHHHHHHHHHHH-

Solvent-accessible surface area (backbone atoms only — not comparable to full-atom values): 5336 Å² total; per-residue (Å²): 116,68,69,60,56,53,52,51,51,51,54,51,50,52,53,51,50,51,54,52,49,52,57,50,52,70,51,66,50,101,63,84,58,57,68,69,50,57,52,46,59,62,45,37,77,79,43,91,62,86,82,89,66,54,72,67,58,50,48,45,44,62,74,49,48,47,56,51,53,52,50,50,52,52,52,50,52,52,52,53,50,51,52,53,50,50,47,67,72,77,99

Radius of gyration: 17.72 Å; Cα contacts (8 Å, |Δi|>4): 28; chains: 1; bounding box: 45×26×53 Å

Mean predicted aligned error: 7.32 Å

pLDDT: mean 83.35, std 9.3, range [59.25, 95.88]

Foldseek 3Di:
DVVVVVVVVVVVVVVVVLVVVLLVLLCPDPDRDPSCLVVVLVVCVVPPDDRPDDPVSSCCCVVPSVVVSVVVVVVVVVVVVVVVVCVVVPD